Protein AF-A0A1F4FH33-F1 (afdb_monomer_lite)

Structure (mmCIF, N/CA/C/O backbone):
data_AF-A0A1F4FH33-F1
#
_entry.id   AF-A0A1F4FH33-F1
#
loop_
_atom_site.group_PDB
_atom_site.id
_atom_site.type_symbol
_atom_site.label_atom_id
_atom_site.label_alt_id
_atom_site.label_comp_id
_atom_site.label_asym_id
_atom_site.label_entity_id
_atom_site.label_seq_id
_atom_site.pdbx_PDB_ins_code
_atom_site.Cartn_x
_atom_site.Cartn_y
_atom_site.Cartn_z
_atom_site.occupancy
_atom_site.B_iso_or_equiv
_atom_site.auth_seq_id
_atom_site.auth_comp_id
_atom_site.auth_asym_id
_atom_site.auth_atom_id
_atom_site.pdbx_PDB_model_num
ATOM 1 N N . MET A 1 1 ? 16.151 8.747 12.049 1.00 41.03 1 MET A N 1
ATOM 2 C CA . MET A 1 1 ? 17.030 8.266 10.963 1.00 41.03 1 MET A CA 1
ATOM 3 C C . MET A 1 1 ? 16.331 7.091 10.315 1.00 41.03 1 MET A C 1
ATOM 5 O O . MET A 1 1 ? 16.207 6.063 10.962 1.00 41.03 1 MET A O 1
ATOM 9 N N . SER A 1 2 ? 15.785 7.261 9.114 1.00 53.06 2 SER A N 1
ATOM 10 C CA . SER A 1 2 ? 15.184 6.142 8.383 1.00 53.06 2 SER A CA 1
ATOM 11 C C . SER A 1 2 ? 16.322 5.345 7.753 1.00 53.06 2 SER A C 1
ATOM 13 O O . SER A 1 2 ? 16.932 5.803 6.790 1.00 53.06 2 SER A O 1
ATOM 15 N N . THR A 1 3 ? 16.678 4.212 8.346 1.00 75.44 3 THR A N 1
ATOM 16 C CA . THR A 1 3 ? 17.616 3.259 7.745 1.00 75.44 3 THR A CA 1
ATOM 17 C C . THR A 1 3 ? 16.921 2.561 6.577 1.00 75.44 3 THR A C 1
ATOM 19 O O . THR A 1 3 ? 15.766 2.158 6.695 1.00 75.44 3 THR A O 1
ATOM 22 N N . VAL A 1 4 ? 17.596 2.476 5.429 1.00 74.44 4 VAL A N 1
ATOM 23 C CA . VAL A 1 4 ? 17.088 1.793 4.232 1.00 74.44 4 VAL A CA 1
ATOM 24 C C . VAL A 1 4 ? 17.778 0.441 4.133 1.00 74.44 4 VAL A C 1
ATOM 26 O O . VAL A 1 4 ? 18.996 0.389 3.969 1.00 74.44 4 VAL A O 1
ATOM 29 N N . ASP A 1 5 ? 17.003 -0.637 4.192 1.00 81.62 5 ASP A N 1
ATOM 30 C CA . ASP A 1 5 ? 17.510 -1.988 3.976 1.00 81.62 5 ASP A CA 1
ATOM 31 C C . ASP A 1 5 ? 17.485 -2.332 2.482 1.00 81.62 5 ASP A C 1
ATOM 33 O O . ASP A 1 5 ? 16.512 -2.063 1.772 1.00 81.62 5 ASP A O 1
ATOM 37 N N . ARG A 1 6 ? 18.568 -2.934 1.978 1.00 85.94 6 ARG A N 1
ATOM 38 C CA . ARG A 1 6 ? 18.618 -3.475 0.614 1.00 85.94 6 ARG A CA 1
ATOM 39 C C . ARG A 1 6 ? 18.249 -4.950 0.659 1.00 85.94 6 ARG A C 1
ATOM 41 O O . ARG A 1 6 ? 18.987 -5.759 1.210 1.00 85.94 6 ARG A O 1
ATOM 48 N N . THR A 1 7 ? 17.132 -5.296 0.036 1.00 86.06 7 THR A N 1
ATOM 49 C CA . THR A 1 7 ? 16.590 -6.659 0.056 1.00 86.06 7 THR A CA 1
ATOM 50 C C . THR A 1 7 ? 16.335 -7.147 -1.367 1.00 86.06 7 THR A C 1
ATOM 52 O O . THR A 1 7 ? 15.879 -6.385 -2.219 1.00 86.06 7 THR A O 1
ATOM 55 N N . THR A 1 8 ? 16.606 -8.426 -1.628 1.00 89.12 8 THR A N 1
ATOM 56 C CA . THR A 1 8 ? 16.243 -9.094 -2.886 1.00 89.12 8 THR A CA 1
ATOM 57 C C . THR A 1 8 ? 14.966 -9.894 -2.652 1.00 89.12 8 THR A C 1
ATOM 59 O O . THR A 1 8 ? 14.943 -10.769 -1.792 1.00 89.12 8 THR A O 1
ATOM 62 N N . LEU A 1 9 ? 13.901 -9.598 -3.400 1.00 87.00 9 LEU A N 1
ATOM 63 C CA . LEU A 1 9 ? 12.598 -10.257 -3.275 1.00 87.00 9 LEU A CA 1
ATOM 64 C C . LEU A 1 9 ? 12.058 -10.627 -4.661 1.00 87.00 9 LEU A C 1
ATOM 66 O O . LEU A 1 9 ? 12.164 -9.842 -5.605 1.00 87.00 9 LEU A O 1
ATOM 70 N N . ASN A 1 10 ? 11.426 -11.796 -4.764 1.00 92.44 10 ASN A N 1
ATOM 71 C CA . ASN A 1 10 ? 10.677 -12.196 -5.952 1.00 92.44 10 ASN A CA 1
ATOM 72 C C . ASN A 1 10 ? 9.277 -11.567 -5.917 1.00 92.44 10 ASN A C 1
ATOM 74 O O . ASN A 1 10 ? 8.495 -11.843 -5.012 1.00 92.44 10 ASN A O 1
ATOM 78 N N . ILE A 1 11 ? 8.963 -10.726 -6.905 1.00 90.06 11 ILE A N 1
ATOM 79 C CA . ILE A 1 11 ? 7.680 -10.019 -7.017 1.00 90.06 11 ILE A CA 1
ATOM 80 C C . ILE A 1 11 ? 7.075 -10.301 -8.392 1.00 90.06 11 ILE A C 1
ATOM 82 O O . ILE A 1 11 ? 7.787 -10.304 -9.400 1.00 90.06 11 ILE A O 1
ATOM 86 N N . ASP A 1 12 ? 5.755 -10.489 -8.438 1.00 94.06 12 ASP A N 1
ATOM 87 C CA . ASP A 1 12 ? 5.014 -10.590 -9.694 1.00 94.06 12 ASP A CA 1
ATOM 88 C C . ASP A 1 12 ? 5.171 -9.305 -10.530 1.00 94.06 12 ASP A C 1
ATOM 90 O O . ASP A 1 12 ? 4.755 -8.207 -10.140 1.00 94.06 12 ASP A O 1
ATOM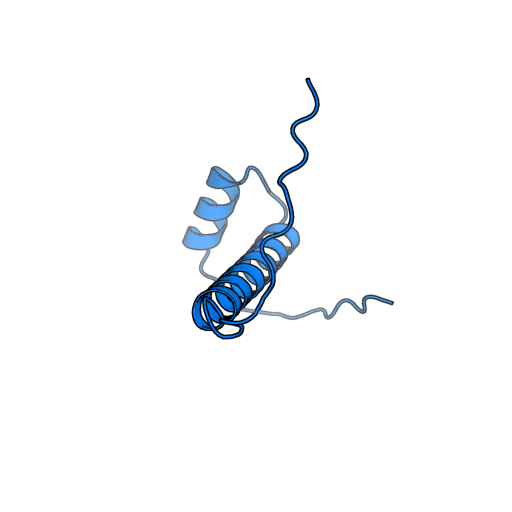 94 N N . ARG A 1 13 ? 5.757 -9.451 -11.724 1.00 92.25 13 ARG A N 1
ATOM 95 C CA . ARG A 1 13 ? 5.951 -8.344 -12.667 1.00 92.25 13 ARG A CA 1
ATOM 96 C C . ARG A 1 13 ? 4.631 -7.786 -13.184 1.00 92.25 13 ARG A C 1
ATOM 98 O O . ARG A 1 13 ? 4.566 -6.585 -13.439 1.00 92.25 13 ARG A O 1
ATOM 105 N N . ALA A 1 14 ? 3.595 -8.613 -13.324 1.00 95.38 14 ALA A N 1
ATOM 106 C CA . ALA A 1 14 ? 2.295 -8.153 -13.794 1.00 95.38 14 ALA A CA 1
ATOM 107 C C . ALA A 1 14 ? 1.639 -7.230 -12.758 1.00 95.38 14 ALA A C 1
ATOM 109 O O . ALA A 1 14 ? 1.111 -6.178 -13.118 1.00 95.38 14 ALA A O 1
ATOM 110 N N . ALA A 1 15 ? 1.729 -7.570 -11.470 1.00 93.31 15 ALA A N 1
ATOM 111 C CA . ALA A 1 15 ? 1.266 -6.706 -10.389 1.00 93.31 15 ALA A CA 1
ATOM 112 C C . ALA A 1 15 ? 2.008 -5.360 -10.354 1.00 93.31 15 ALA A C 1
ATOM 114 O O . ALA A 1 15 ? 1.357 -4.318 -10.285 1.00 93.31 15 ALA A O 1
ATOM 115 N N . LEU A 1 16 ? 3.342 -5.362 -10.477 1.00 93.31 16 LEU A N 1
ATOM 116 C CA . LEU A 1 16 ? 4.127 -4.122 -10.536 1.00 93.31 16 LEU A CA 1
ATOM 117 C C . LEU A 1 16 ? 3.779 -3.265 -11.757 1.00 93.31 16 LEU A C 1
ATOM 119 O O . LEU A 1 16 ? 3.640 -2.054 -11.620 1.00 93.31 16 LEU A O 1
ATOM 123 N N . ALA A 1 17 ? 3.602 -3.877 -12.930 1.00 94.62 17 ALA A N 1
ATOM 124 C CA . ALA A 1 17 ? 3.222 -3.159 -14.145 1.00 94.62 17 ALA A CA 1
ATOM 125 C C . ALA A 1 17 ? 1.837 -2.509 -14.012 1.00 94.62 17 ALA A C 1
ATOM 127 O O . ALA A 1 17 ? 1.667 -1.343 -14.362 1.00 94.62 17 ALA A O 1
ATOM 128 N N . ARG A 1 18 ? 0.857 -3.230 -13.448 1.00 95.75 18 ARG A N 1
ATOM 129 C CA . ARG A 1 18 ? -0.474 -2.672 -13.168 1.00 95.75 18 ARG A CA 1
ATOM 130 C C . ARG A 1 18 ? -0.405 -1.529 -12.160 1.00 95.75 18 ARG A C 1
ATOM 132 O O . ARG A 1 18 ? -1.022 -0.494 -12.381 1.00 95.75 18 ARG A O 1
ATOM 139 N N . ALA A 1 19 ? 0.355 -1.694 -11.078 1.00 94.81 19 ALA A N 1
ATOM 140 C CA . ALA A 1 19 ? 0.525 -0.649 -10.074 1.00 94.81 19 ALA A CA 1
ATOM 141 C C . ALA A 1 19 ? 1.184 0.603 -10.673 1.00 94.81 19 ALA A C 1
ATOM 143 O O . ALA A 1 19 ? 0.696 1.707 -10.445 1.00 94.81 19 ALA A O 1
ATOM 144 N N . ALA A 1 20 ? 2.223 0.440 -11.496 1.00 95.19 20 ALA A N 1
ATOM 145 C CA . ALA A 1 20 ? 2.863 1.537 -12.219 1.00 95.19 20 ALA A CA 1
ATOM 146 C C . ALA A 1 20 ? 1.878 2.270 -13.141 1.00 95.19 20 ALA A C 1
ATOM 148 O O . ALA A 1 20 ? 1.803 3.494 -13.111 1.00 95.19 20 ALA A O 1
ATOM 149 N N . ALA A 1 21 ? 1.078 1.527 -13.912 1.00 96.31 21 ALA A N 1
ATOM 150 C CA . ALA A 1 21 ? 0.090 2.103 -14.822 1.00 96.31 21 ALA A CA 1
ATOM 151 C C . ALA A 1 21 ? -1.015 2.882 -14.088 1.00 96.31 21 ALA A C 1
ATOM 153 O O . ALA A 1 21 ? -1.430 3.937 -14.553 1.00 96.31 21 ALA A O 1
ATOM 154 N N . LEU A 1 22 ? -1.479 2.380 -12.938 1.00 96.25 22 LEU A N 1
ATOM 155 C CA . LEU A 1 22 ? -2.554 3.009 -12.161 1.00 96.25 22 LEU A CA 1
ATOM 156 C 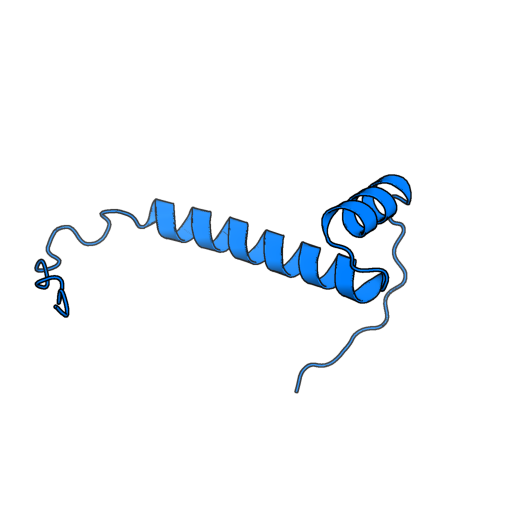C . LEU A 1 22 ? -2.076 4.198 -11.319 1.00 96.25 22 LEU A C 1
ATOM 158 O O . LEU A 1 22 ? -2.830 5.143 -11.116 1.00 96.25 22 LEU A O 1
ATOM 162 N N . THR A 1 23 ? -0.846 4.148 -10.803 1.00 93.62 23 THR A N 1
ATOM 163 C CA . THR A 1 23 ? -0.297 5.195 -9.920 1.00 93.62 23 THR A CA 1
ATOM 164 C C . THR A 1 23 ? 0.544 6.233 -10.662 1.00 93.62 23 THR A C 1
ATOM 166 O O . THR A 1 23 ? 0.837 7.284 -10.102 1.00 93.62 23 THR A O 1
ATOM 169 N N . GLY A 1 24 ? 0.967 5.944 -11.898 1.00 95.19 2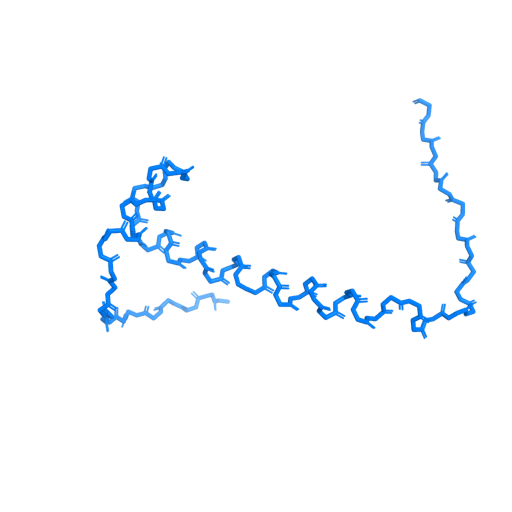4 GLY A N 1
ATOM 170 C CA . GLY A 1 24 ? 1.912 6.765 -12.660 1.00 95.19 24 GLY A CA 1
ATOM 171 C C . GLY A 1 24 ? 3.360 6.687 -12.158 1.00 95.19 24 GLY A C 1
ATOM 172 O O . GLY A 1 24 ? 4.228 7.378 -12.688 1.00 95.19 24 GLY A O 1
ATOM 173 N N . VAL A 1 25 ? 3.649 5.861 -11.146 1.00 94.31 25 VAL A N 1
ATOM 174 C CA . VAL A 1 25 ? 4.986 5.753 -10.550 1.00 94.31 25 VAL A CA 1
ATOM 175 C C . VAL A 1 25 ? 5.802 4.683 -11.267 1.00 94.31 25 VAL A C 1
ATOM 177 O O . VAL A 1 25 ? 5.420 3.517 -11.327 1.00 94.31 25 VAL A O 1
ATOM 180 N N . THR A 1 26 ? 6.959 5.077 -11.793 1.00 87.69 26 THR A N 1
ATOM 181 C CA . THR A 1 26 ? 7.858 4.200 -12.561 1.00 87.69 26 THR A CA 1
ATOM 182 C C . THR A 1 26 ? 8.926 3.532 -11.696 1.00 87.69 26 THR A C 1
ATOM 184 O O . THR A 1 26 ? 9.454 2.474 -12.048 1.00 87.69 26 THR A O 1
ATOM 187 N N . GLU A 1 27 ? 9.245 4.122 -10.544 1.00 92.69 27 GLU A N 1
ATOM 188 C CA . GLU A 1 27 ? 10.265 3.613 -9.637 1.00 92.69 27 GLU A CA 1
ATOM 189 C C . GLU A 1 27 ? 9.734 2.412 -8.830 1.00 92.69 27 GLU A C 1
ATOM 191 O O . GLU A 1 27 ? 8.803 2.525 -8.030 1.00 92.69 27 GLU A O 1
ATOM 196 N N . LYS A 1 28 ? 10.354 1.237 -9.014 1.00 89.06 28 LYS A N 1
ATOM 197 C CA . LYS A 1 28 ? 9.928 -0.026 -8.377 1.00 89.06 28 LYS A CA 1
ATOM 198 C C . LYS A 1 28 ? 9.927 0.052 -6.848 1.00 89.06 28 LYS A C 1
ATOM 200 O O . LYS A 1 28 ? 9.003 -0.438 -6.209 1.00 89.06 28 LYS A O 1
ATOM 205 N N . THR A 1 29 ? 10.954 0.662 -6.267 1.00 90.50 29 THR A N 1
ATOM 206 C CA . THR A 1 29 ? 11.095 0.871 -4.819 1.00 90.50 29 THR A CA 1
ATOM 207 C C . THR A 1 29 ? 10.003 1.781 -4.274 1.00 90.50 29 THR A C 1
ATOM 209 O O . THR A 1 29 ? 9.423 1.472 -3.234 1.00 90.50 29 THR A O 1
ATOM 212 N N . ALA A 1 30 ? 9.651 2.843 -5.003 1.00 92.00 30 ALA A N 1
ATOM 213 C CA . ALA A 1 30 ? 8.543 3.716 -4.634 1.00 92.00 30 ALA A CA 1
ATOM 214 C C . ALA A 1 30 ? 7.197 2.973 -4.669 1.00 92.00 30 ALA A C 1
ATOM 216 O O . ALA A 1 30 ? 6.426 3.083 -3.721 1.00 92.00 30 ALA A O 1
ATOM 217 N N . LEU A 1 31 ? 6.942 2.147 -5.693 1.00 93.69 31 LEU A N 1
ATOM 218 C CA . LEU A 1 31 ? 5.737 1.305 -5.762 1.00 93.69 31 LEU A CA 1
ATOM 219 C C . LEU A 1 31 ? 5.624 0.342 -4.575 1.00 93.69 31 LEU A C 1
ATOM 221 O O . LEU A 1 31 ? 4.560 0.234 -3.967 1.00 93.69 31 LEU A O 1
ATOM 225 N N . VAL A 1 32 ? 6.719 -0.335 -4.222 1.00 92.62 32 VAL A N 1
ATOM 226 C CA . VAL A 1 32 ? 6.742 -1.261 -3.079 1.00 92.62 32 VAL A CA 1
ATOM 227 C C . VAL A 1 32 ? 6.511 -0.513 -1.766 1.00 92.62 32 VAL A C 1
ATOM 229 O O . VAL A 1 32 ? 5.693 -0.944 -0.955 1.00 92.62 32 VAL A O 1
ATOM 232 N 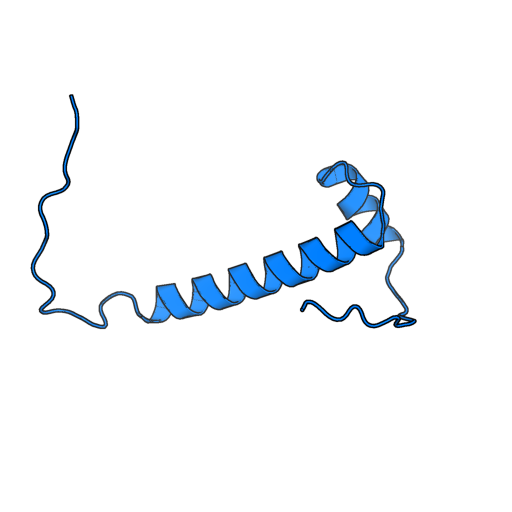N . ARG A 1 33 ? 7.170 0.635 -1.572 1.00 92.44 33 ARG A N 1
ATOM 233 C CA . ARG A 1 33 ? 6.970 1.480 -0.389 1.00 92.44 33 ARG A CA 1
ATOM 234 C C . ARG A 1 33 ? 5.518 1.946 -0.265 1.00 92.44 33 ARG A C 1
ATOM 236 O O . ARG A 1 33 ? 4.936 1.797 0.805 1.00 92.44 33 ARG A O 1
ATOM 243 N N . MET A 1 34 ? 4.919 2.443 -1.346 1.00 94.88 34 MET A N 1
ATOM 244 C CA . MET A 1 34 ? 3.506 2.842 -1.356 1.00 94.88 34 MET A CA 1
ATOM 245 C C . MET A 1 34 ? 2.581 1.664 -1.037 1.00 94.88 34 MET A C 1
ATOM 247 O O . MET A 1 34 ? 1.604 1.830 -0.313 1.00 94.88 34 MET A O 1
ATOM 251 N N . GLY A 1 35 ? 2.897 0.461 -1.530 1.00 94.81 35 GLY A N 1
ATOM 252 C CA . GLY A 1 35 ? 2.157 -0.753 -1.188 1.00 94.81 35 GLY A CA 1
ATOM 253 C C . GLY A 1 35 ? 2.185 -1.056 0.314 1.00 94.81 35 GLY A C 1
ATOM 254 O O . GLY A 1 35 ? 1.145 -1.345 0.903 1.00 94.81 35 GLY A O 1
ATOM 255 N N . LEU A 1 36 ? 3.352 -0.935 0.953 1.00 94.50 36 LEU A N 1
ATOM 256 C CA . LEU A 1 36 ? 3.493 -1.119 2.401 1.00 94.50 36 LEU A CA 1
ATOM 257 C C . LEU A 1 36 ? 2.730 -0.049 3.190 1.00 94.50 36 LEU A C 1
ATOM 259 O O . LEU A 1 36 ? 2.003 -0.379 4.125 1.00 94.50 36 LEU A O 1
ATOM 263 N N . GLU A 1 37 ? 2.842 1.218 2.792 1.00 96.25 37 GLU A N 1
ATOM 264 C CA . GLU A 1 37 ? 2.112 2.325 3.418 1.00 96.25 37 GLU A CA 1
ATOM 265 C C . GLU A 1 37 ? 0.594 2.134 3.305 1.00 96.25 37 GLU A C 1
ATOM 267 O O . GLU A 1 37 ? -0.124 2.308 4.291 1.00 96.25 37 GLU A O 1
ATOM 272 N N . ALA A 1 38 ? 0.105 1.688 2.145 1.00 97.00 38 ALA A N 1
ATOM 273 C CA . ALA A 1 38 ? -1.306 1.384 1.934 1.00 97.00 38 ALA A CA 1
ATOM 274 C C . ALA A 1 38 ? -1.796 0.227 2.823 1.00 97.00 38 ALA A C 1
ATOM 276 O O . ALA A 1 38 ? -2.894 0.303 3.378 1.00 97.00 38 ALA A O 1
ATOM 277 N N . LEU A 1 39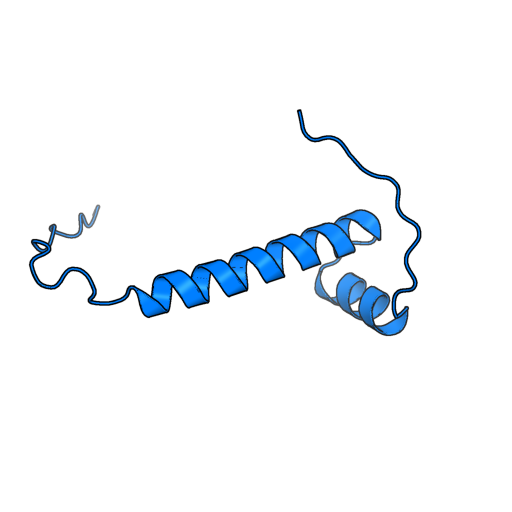 ? -0.989 -0.825 3.005 1.00 97.69 39 LEU A N 1
ATOM 278 C CA . LEU A 1 39 ? -1.321 -1.937 3.904 1.00 97.69 39 LEU A CA 1
ATOM 279 C C . LEU A 1 39 ? -1.389 -1.490 5.369 1.00 97.69 39 LEU A C 1
ATOM 281 O O . LEU A 1 39 ? -2.327 -1.859 6.078 1.00 97.69 39 LEU A O 1
ATOM 285 N N . ILE A 1 40 ? -0.437 -0.664 5.811 1.00 97.50 40 ILE A N 1
ATOM 286 C CA . ILE A 1 40 ? -0.441 -0.087 7.162 1.00 97.50 40 ILE A CA 1
ATOM 287 C C . ILE A 1 40 ? -1.684 0.780 7.359 1.00 97.50 40 ILE A C 1
ATOM 289 O O . ILE A 1 40 ? -2.388 0.623 8.357 1.00 97.50 40 ILE A O 1
ATOM 293 N N . ALA A 1 41 ? -1.983 1.661 6.402 1.00 97.62 41 ALA A N 1
ATOM 294 C CA . ALA A 1 41 ? -3.148 2.535 6.458 1.00 97.62 41 ALA A CA 1
ATOM 295 C C . ALA A 1 41 ? -4.454 1.734 6.534 1.00 97.62 41 ALA A C 1
ATOM 297 O O . ALA A 1 41 ? -5.318 2.049 7.353 1.00 97.62 41 ALA A O 1
ATOM 298 N N . LYS A 1 42 ? -4.578 0.660 5.744 1.00 97.56 42 LYS A N 1
ATOM 299 C CA . LYS A 1 42 ? -5.736 -0.241 5.780 1.00 97.56 42 LYS A CA 1
ATOM 300 C C . LYS A 1 42 ? -5.911 -0.880 7.161 1.00 97.56 42 LYS A C 1
ATOM 302 O O . LYS A 1 42 ? -6.986 -0.777 7.743 1.00 97.56 42 LYS A O 1
ATOM 307 N N . ALA A 1 43 ? -4.856 -1.478 7.713 1.00 97.50 43 ALA A N 1
ATOM 308 C CA . ALA A 1 43 ? -4.917 -2.114 9.030 1.00 97.50 43 ALA A CA 1
ATOM 309 C C . ALA A 1 43 ? -5.202 -1.101 10.155 1.00 97.50 43 ALA A C 1
ATOM 311 O O . ALA A 1 43 ? -5.930 -1.394 11.104 1.00 97.50 43 ALA A O 1
ATOM 312 N N . ALA A 1 44 ? -4.649 0.110 10.055 1.00 96.31 44 ALA A N 1
ATOM 313 C CA . ALA A 1 44 ? -4.932 1.189 10.994 1.00 96.31 44 ALA A CA 1
ATOM 314 C C . ALA A 1 44 ? -6.403 1.626 10.925 1.00 96.31 44 ALA A C 1
ATOM 316 O O . ALA A 1 44 ? -7.036 1.788 11.967 1.00 96.31 44 ALA A O 1
ATOM 317 N N . ALA A 1 45 ? -6.962 1.764 9.719 1.00 95.06 45 ALA A N 1
ATOM 318 C CA . ALA A 1 45 ? -8.369 2.094 9.520 1.00 95.06 45 ALA A CA 1
ATOM 319 C C . ALA A 1 45 ? -9.298 1.019 10.104 1.00 95.06 45 ALA A C 1
ATOM 321 O O . ALA A 1 45 ? -10.254 1.359 10.797 1.00 95.06 45 ALA A O 1
ATOM 322 N N . GLU A 1 46 ? -8.990 -0.265 9.900 1.00 95.12 46 GLU A N 1
ATOM 323 C CA . GLU A 1 46 ? -9.740 -1.383 10.490 1.00 95.12 46 GLU A CA 1
ATOM 324 C C . GLU A 1 46 ? -9.711 -1.342 12.027 1.00 95.12 46 GLU A C 1
ATOM 326 O O . GLU A 1 46 ? -10.753 -1.464 12.672 1.00 95.12 46 GLU A O 1
ATOM 331 N N . ARG A 1 47 ? -8.539 -1.085 12.628 1.00 94.31 47 ARG A N 1
ATOM 332 C CA . ARG A 1 47 ? -8.411 -0.918 14.088 1.00 94.31 47 ARG A CA 1
ATOM 333 C C . ARG A 1 47 ? -9.209 0.275 14.605 1.00 94.31 47 ARG A C 1
ATOM 335 O O . ARG A 1 47 ? -9.893 0.150 15.614 1.00 94.31 47 ARG A O 1
ATOM 342 N N . LEU A 1 48 ? -9.145 1.419 13.925 1.00 92.81 48 LEU A N 1
ATOM 343 C CA . LEU A 1 48 ? -9.906 2.613 14.304 1.00 92.81 48 LEU A CA 1
ATOM 344 C C . LEU A 1 48 ? -11.416 2.389 14.191 1.00 92.81 48 LEU A C 1
ATOM 346 O O . LEU A 1 48 ? -12.157 2.806 15.076 1.00 92.81 48 LEU A O 1
ATOM 350 N N . ALA A 1 49 ? -11.873 1.705 13.140 1.00 92.25 49 ALA A N 1
ATOM 351 C CA . ALA A 1 49 ? -13.279 1.359 12.973 1.00 92.25 49 ALA A CA 1
ATOM 352 C C . ALA A 1 49 ? -13.778 0.452 14.110 1.00 92.25 49 ALA A C 1
ATOM 354 O O . ALA A 1 49 ? -14.871 0.673 14.625 1.00 92.25 49 ALA A O 1
ATOM 355 N N . ALA A 1 50 ? -12.957 -0.506 14.555 1.00 90.56 50 ALA A N 1
ATOM 356 C CA . ALA A 1 50 ? -13.274 -1.370 15.693 1.00 90.56 50 ALA A CA 1
ATOM 357 C C . ALA A 1 50 ? -13.370 -0.614 17.033 1.00 90.56 50 ALA A C 1
ATOM 359 O O . ALA A 1 50 ? -14.096 -1.041 17.926 1.00 90.56 50 ALA A O 1
ATOM 360 N N . LEU A 1 51 ? -12.673 0.520 17.174 1.00 90.00 51 LEU A N 1
ATOM 361 C CA . LEU A 1 51 ? -12.794 1.414 18.334 1.00 90.00 51 LEU A CA 1
ATOM 362 C C . LEU A 1 51 ? -14.028 2.332 18.258 1.00 90.00 51 LEU A C 1
ATOM 364 O O . LEU A 1 51 ? -14.318 3.063 19.204 1.00 90.00 51 LEU A O 1
ATOM 368 N N . GLY A 1 52 ? -14.779 2.325 17.155 1.00 84.88 52 GLY A N 1
ATOM 369 C CA . GLY A 1 52 ? -16.005 3.106 17.028 1.00 84.88 52 GLY A CA 1
ATOM 370 C C . GLY A 1 52 ? -16.989 2.798 18.162 1.00 84.88 52 GLY A C 1
ATOM 371 O O . GLY A 1 52 ? -17.418 1.663 18.335 1.00 84.88 52 GLY A O 1
ATOM 372 N N . GLY A 1 53 ? -17.356 3.814 18.947 1.00 72.69 53 GLY A N 1
ATOM 373 C CA . GLY A 1 53 ? -18.283 3.656 20.075 1.00 72.69 53 GLY A CA 1
ATOM 374 C C . GLY A 1 53 ? -17.652 3.136 21.371 1.00 72.69 53 GLY A C 1
ATOM 375 O O . GLY A 1 53 ? -18.376 2.967 22.351 1.00 72.69 53 GLY A O 1
ATOM 376 N N . SER A 1 54 ? -16.326 2.951 21.426 1.00 83.88 54 SER A N 1
ATOM 377 C CA . SER A 1 54 ? -15.619 2.567 22.658 1.00 83.88 54 SER A CA 1
ATOM 378 C C . SER A 1 54 ? -15.697 3.631 23.758 1.00 83.88 54 SER A C 1
ATOM 380 O O . SER A 1 54 ? -15.486 3.324 24.929 1.00 83.88 54 SER A O 1
ATOM 382 N N . GLU A 1 55 ? -16.023 4.879 23.406 1.00 83.19 55 GLU A N 1
ATOM 383 C CA . GLU A 1 55 ? -16.163 5.994 24.344 1.00 83.19 55 GLU A CA 1
ATOM 384 C C . GLU A 1 55 ? -17.590 6.587 24.320 1.00 83.19 55 GLU A C 1
ATOM 386 O O . GLU A 1 55 ? -17.819 7.688 23.814 1.00 83.19 55 GLU A O 1
ATOM 391 N N . PRO A 1 56 ? -18.593 5.877 24.878 1.00 79.62 56 PRO A N 1
ATOM 392 C CA . PRO A 1 56 ? -20.004 6.276 24.805 1.00 79.62 56 PRO A CA 1
ATOM 393 C C . PRO A 1 56 ? -20.333 7.538 25.617 1.00 79.62 56 PRO A C 1
ATOM 395 O O . PRO A 1 56 ? -21.382 8.147 25.422 1.00 79.62 56 PRO A O 1
ATOM 398 N N . ARG A 1 57 ? -19.451 7.938 26.543 1.00 87.69 57 ARG A N 1
ATOM 399 C CA . ARG A 1 57 ? -19.607 9.140 27.380 1.00 87.69 57 ARG A CA 1
ATOM 400 C C . ARG A 1 57 ? -18.896 10.370 26.809 1.00 87.69 57 ARG A C 1
ATOM 402 O O . ARG A 1 57 ? -18.907 11.419 27.457 1.00 87.69 57 ARG A O 1
ATOM 409 N N . LEU A 1 58 ? -18.279 10.262 25.629 1.00 85.75 58 LEU A N 1
ATOM 410 C CA . LEU A 1 58 ? -17.579 11.379 25.004 1.00 85.75 58 LEU A CA 1
ATOM 411 C C . LEU A 1 58 ? -18.565 12.530 24.744 1.00 85.75 58 LEU A C 1
ATOM 413 O O . LEU A 1 58 ? -19.562 12.381 24.033 1.00 85.75 58 LEU A O 1
ATOM 417 N N . ARG A 1 59 ? -18.300 13.703 25.332 1.00 85.81 59 ARG A N 1
ATOM 418 C CA . ARG A 1 59 ? -19.139 14.891 25.130 1.00 85.81 59 ARG A CA 1
ATOM 419 C C . ARG A 1 59 ? -19.035 15.352 23.675 1.00 85.81 59 ARG A C 1
ATOM 421 O O . ARG A 1 59 ? -17.942 15.566 23.158 1.00 85.81 59 ARG A O 1
ATOM 428 N N . ARG A 1 60 ? -20.181 15.554 23.021 1.00 82.12 60 ARG A N 1
ATOM 429 C CA . ARG A 1 60 ? -20.246 16.044 21.638 1.00 82.12 60 ARG A CA 1
ATOM 430 C C . ARG A 1 60 ? -19.692 17.471 21.561 1.00 82.12 60 ARG A C 1
ATOM 432 O O . ARG A 1 60 ? -20.338 18.407 22.023 1.00 82.12 60 ARG A O 1
ATOM 439 N N . ILE A 1 61 ? -18.520 17.640 20.954 1.00 84.50 61 ILE A N 1
ATOM 440 C CA . ILE A 1 61 ? -17.965 18.967 20.663 1.00 84.50 61 ILE A CA 1
ATOM 441 C C . ILE A 1 61 ? -18.730 19.629 19.497 1.00 84.50 61 ILE A C 1
ATOM 443 O O . ILE A 1 61 ? -19.043 18.950 18.509 1.00 84.50 61 ILE A O 1
ATOM 447 N N . PRO A 1 62 ? -19.062 20.934 19.571 1.00 87.69 62 PRO A N 1
ATOM 448 C CA . PRO A 1 62 ? -19.681 21.648 18.457 1.00 87.69 62 PRO A CA 1
ATOM 449 C C . PRO A 1 62 ? -18.773 21.618 17.221 1.00 87.69 62 PRO A C 1
ATOM 451 O O . PRO A 1 62 ? -17.586 21.932 17.307 1.00 87.69 62 PRO A O 1
ATOM 454 N N . ARG A 1 63 ? -19.316 21.272 16.047 1.00 87.50 63 ARG A N 1
ATOM 455 C CA . ARG A 1 63 ? -18.562 21.387 14.790 1.00 87.50 63 ARG A CA 1
ATOM 456 C C . ARG A 1 63 ? -18.443 22.865 14.434 1.00 87.50 63 ARG A C 1
ATOM 458 O O . ARG A 1 63 ? -19.456 23.520 14.192 1.00 87.50 63 ARG A O 1
ATOM 465 N N . ARG A 1 64 ? -17.222 23.396 14.388 1.00 84.31 64 ARG A N 1
ATOM 466 C CA . ARG A 1 64 ? -16.986 24.783 13.983 1.00 84.31 64 ARG A CA 1
ATOM 467 C C . ARG A 1 64 ? -17.154 24.895 12.466 1.00 84.31 64 ARG A C 1
ATOM 469 O O . ARG A 1 64 ? -16.283 24.476 11.712 1.00 84.31 64 ARG A O 1
ATOM 476 N N . ARG A 1 65 ? -18.291 25.430 12.021 1.00 80.88 65 ARG A N 1
ATOM 477 C CA . ARG A 1 65 ? -18.512 25.806 10.621 1.00 80.88 65 ARG A CA 1
ATOM 478 C C . ARG A 1 65 ? -17.993 27.234 10.455 1.00 80.88 65 ARG A C 1
ATOM 480 O O . ARG A 1 65 ? -18.619 28.162 10.959 1.00 80.88 65 ARG A O 1
ATOM 487 N N . ASN A 1 66 ? -16.826 27.403 9.833 1.00 77.81 66 ASN A N 1
ATOM 488 C CA . ASN A 1 66 ? -16.459 28.723 9.319 1.00 77.81 66 ASN A CA 1
ATOM 489 C C . ASN A 1 66 ? -17.455 29.080 8.204 1.00 77.81 66 ASN A C 1
A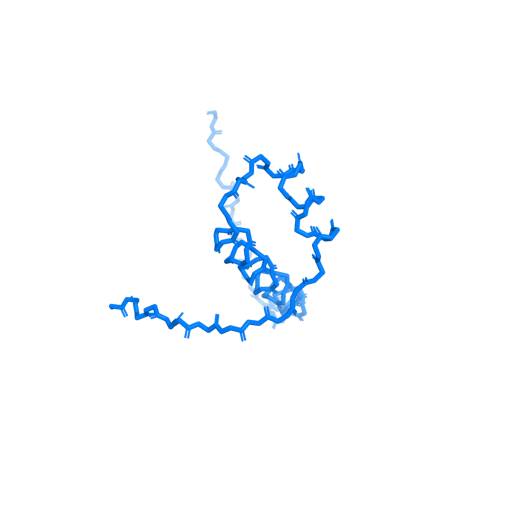TOM 491 O O . ASN A 1 66 ? -17.865 28.184 7.459 1.00 77.81 66 ASN A O 1
ATOM 495 N N . ARG A 1 67 ? -17.906 30.340 8.181 1.00 71.62 67 ARG A N 1
ATOM 496 C CA . ARG A 1 67 ? -18.757 30.869 7.106 1.00 71.62 67 ARG A CA 1
ATOM 497 C C . ARG A 1 67 ? -18.001 30.884 5.788 1.00 71.62 67 ARG A C 1
ATOM 499 O O . ARG A 1 67 ? -16.780 31.145 5.838 1.00 71.62 67 ARG A O 1
#

pLDDT: mean 88.7, std 9.78, range [41.03, 97.69]

Sequence (67 aa):
MSTVDRTTLNIDRAALARAAALTGVTEKTALVRMGLEALIAKAAAERLAALGGSEPRLRRIPRRRNR

Foldseek 3Di:
DDDDDDDDDDDDPVVQVVLCVVVVDPDSVVSVVVVVVVVVVVVVVVVVVVCVCVCVPDDDDDDDDDD

Radius of gyration: 19.33 Å; chains: 1; bounding box: 39×43×42 Å

Secondary structure (DSSP, 8-state):
--PPP-------HHHHHHHHHHH----HHHHHHHHHHHHHHHHHHHHHHHTTTS-TT---PPP----